Protein AF-W2XRS5-F1 (afdb_monomer)

Solvent-accessible surface area (backbone atoms only — not comparable to full-atom values): 3504 Å² total; per-residue (Å²): 130,78,46,61,75,48,74,51,76,57,97,91,40,59,32,30,31,32,68,83,57,86,44,78,41,48,64,88,82,48,60,68,68,42,55,51,53,44,54,52,53,53,50,53,52,52,54,50,52,50,54,60,48,57,68,68,78,110

InterPro domains:
  IPR016197 Chromo-like domain superfamily [SSF54160] (3-44)

Organism: NCBI:txid1317063

Mean predicted aligned error: 5.02 Å

Structure (mmCIF, N/CA/C/O backbone):
data_AF-W2XRS5-F1
#
_entry.id   AF-W2XRS5-F1
#
loop_
_atom_site.group_PDB
_atom_site.id
_atom_site.type_symbol
_atom_site.label_atom_id
_atom_site.label_alt_id
_atom_site.label_comp_id
_atom_site.label_asym_id
_atom_site.label_entity_id
_atom_site.label_seq_id
_atom_site.pdbx_PDB_ins_code
_atom_site.Cartn_x
_atom_site.Cartn_y
_atom_site.Cartn_z
_atom_site.occupancy
_atom_site.B_iso_or_equiv
_atom_site.auth_seq_id
_atom_site.auth_comp_id
_atom_site.auth_asym_id
_atom_site.auth_atom_id
_atom_site.pdbx_PDB_model_num
ATOM 1 N N . MET A 1 1 ? 1.429 0.522 16.363 1.00 64.44 1 MET A N 1
ATOM 2 C CA . MET A 1 1 ? 1.054 1.270 15.136 1.00 64.44 1 MET A CA 1
ATOM 3 C C . MET A 1 1 ? 0.367 0.289 14.186 1.00 64.44 1 MET A C 1
ATOM 5 O O . MET A 1 1 ? 0.898 -0.802 14.024 1.00 64.44 1 MET A O 1
ATOM 9 N N . ARG A 1 2 ? -0.819 0.596 13.631 1.00 79.31 2 ARG A N 1
ATOM 10 C CA . ARG A 1 2 ? -1.567 -0.333 12.750 1.00 79.31 2 ARG A CA 1
ATOM 11 C C . ARG A 1 2 ? -0.936 -0.386 11.352 1.00 79.31 2 ARG A C 1
ATOM 13 O O . ARG A 1 2 ? -1.385 0.305 10.445 1.00 79.31 2 ARG A O 1
ATOM 20 N N . THR A 1 3 ? 0.121 -1.175 11.187 1.00 89.31 3 THR A N 1
ATOM 21 C CA . THR A 1 3 ? 0.777 -1.356 9.885 1.00 89.31 3 THR A CA 1
ATOM 22 C C . THR A 1 3 ? -0.128 -2.138 8.937 1.00 89.31 3 THR A C 1
ATOM 24 O O . THR A 1 3 ? -0.632 -3.202 9.293 1.00 89.31 3 THR A O 1
ATOM 27 N N . ILE A 1 4 ? -0.301 -1.631 7.717 1.00 94.19 4 ILE A N 1
ATOM 28 C CA . ILE A 1 4 ? -1.050 -2.308 6.651 1.00 94.19 4 ILE A CA 1
ATOM 29 C C . ILE A 1 4 ? -0.109 -3.215 5.855 1.00 94.19 4 ILE A C 1
ATOM 31 O O . ILE A 1 4 ? 0.912 -2.755 5.328 1.00 94.19 4 ILE A O 1
ATOM 35 N N . LEU A 1 5 ? -0.473 -4.486 5.737 1.00 93.44 5 LEU A N 1
ATOM 36 C CA . LEU A 1 5 ? 0.269 -5.501 4.996 1.00 93.44 5 LEU A CA 1
ATOM 37 C C . LEU A 1 5 ? -0.176 -5.557 3.538 1.00 93.44 5 LEU A C 1
ATOM 39 O O . LEU A 1 5 ? 0.656 -5.440 2.639 1.00 93.44 5 LEU A O 1
ATOM 43 N N . ASP A 1 6 ? -1.486 -5.661 3.309 1.00 93.62 6 ASP A N 1
ATOM 44 C CA . ASP A 1 6 ? -2.052 -5.765 1.968 1.00 93.62 6 ASP A CA 1
ATOM 45 C C . ASP A 1 6 ? -3.436 -5.107 1.850 1.00 93.62 6 ASP A C 1
ATOM 47 O O . ASP A 1 6 ? -4.019 -4.668 2.839 1.00 93.62 6 ASP A O 1
ATOM 51 N N . GLY A 1 7 ? -3.956 -4.998 0.629 1.00 93.81 7 GLY A N 1
ATOM 52 C CA . GLY A 1 7 ? -5.234 -4.381 0.316 1.00 93.81 7 GLY A CA 1
ATOM 53 C C . GLY A 1 7 ? -5.879 -5.024 -0.904 1.00 93.81 7 GLY A C 1
ATOM 54 O O . GLY A 1 7 ? -5.253 -5.142 -1.959 1.00 93.81 7 GLY A O 1
ATOM 55 N N . ARG A 1 8 ? -7.159 -5.378 -0.776 1.00 94.69 8 ARG A N 1
ATOM 56 C CA . ARG A 1 8 ? -7.963 -5.991 -1.841 1.00 94.69 8 ARG A CA 1
ATOM 57 C C . ARG A 1 8 ? -9.321 -5.317 -1.968 1.00 94.69 8 ARG A C 1
ATOM 59 O O . ARG A 1 8 ? -9.755 -4.576 -1.085 1.00 94.69 8 ARG A O 1
ATOM 66 N N . ARG A 1 9 ? -10.003 -5.591 -3.076 1.00 95.12 9 ARG A N 1
ATOM 67 C CA . ARG A 1 9 ? -11.365 -5.117 -3.321 1.00 95.12 9 ARG A CA 1
ATOM 68 C C . ARG A 1 9 ? -12.333 -6.286 -3.169 1.00 95.12 9 ARG A C 1
ATOM 70 O O . ARG A 1 9 ? -12.142 -7.315 -3.804 1.00 95.12 9 ARG A O 1
ATOM 77 N N . VAL A 1 10 ? -13.344 -6.131 -2.322 1.00 93.31 10 VAL A N 1
ATOM 78 C CA . VAL A 1 10 ? -14.394 -7.126 -2.064 1.00 93.31 10 VAL A CA 1
ATOM 79 C C . VAL A 1 10 ? -15.733 -6.418 -2.213 1.00 93.31 10 VAL A C 1
ATOM 81 O O . VAL A 1 10 ? -15.962 -5.403 -1.557 1.00 93.31 10 VAL A O 1
ATOM 84 N N . ASN A 1 11 ? -16.602 -6.911 -3.101 1.00 92.31 11 ASN A N 1
ATOM 85 C CA . ASN A 1 11 ? -17.929 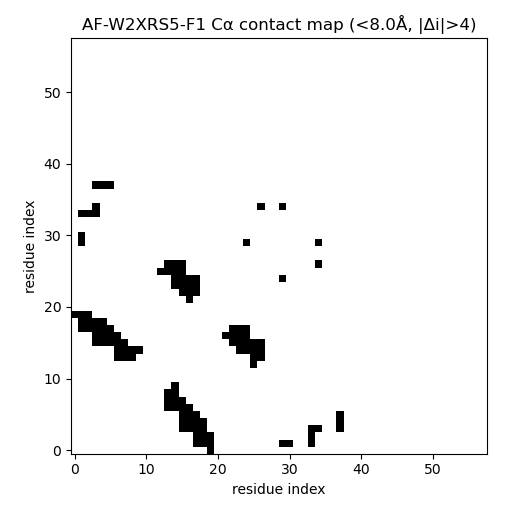-6.330 -3.360 1.00 92.31 11 ASN A CA 1
ATOM 86 C C . ASN A 1 11 ? -17.883 -4.804 -3.592 1.00 92.31 11 ASN A C 1
ATO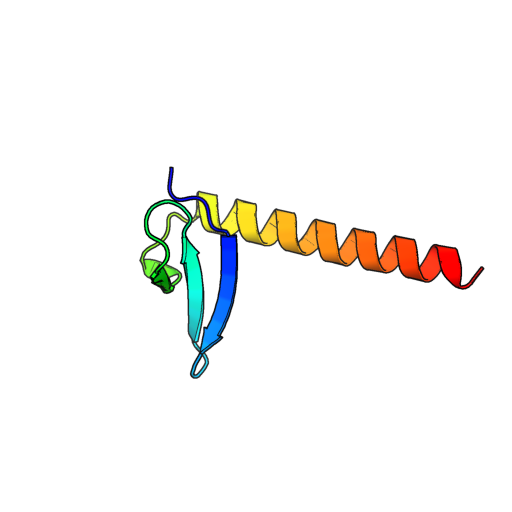M 88 O O . ASN A 1 11 ? -18.631 -4.034 -2.994 1.00 92.3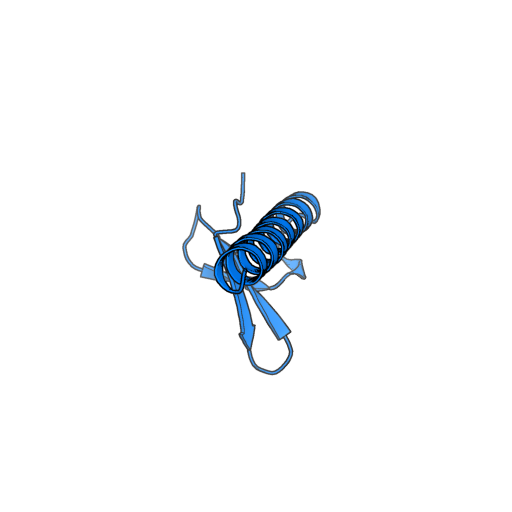1 11 ASN A O 1
ATOM 92 N N . GLY A 1 12 ? -16.915 -4.341 -4.392 1.00 91.38 12 GLY A N 1
ATOM 93 C CA . GLY A 1 12 ? -16.711 -2.921 -4.706 1.00 91.38 12 GLY A CA 1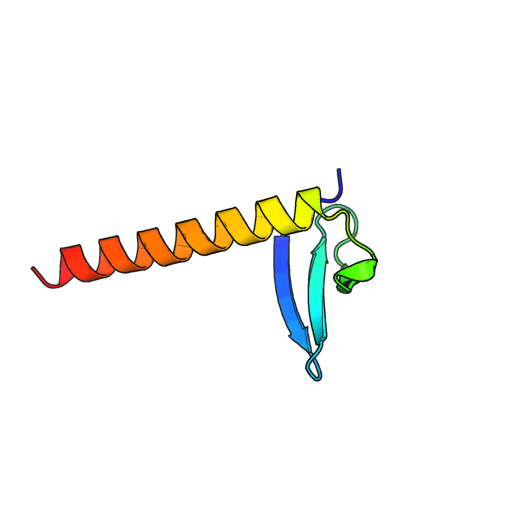
ATOM 94 C C . GLY A 1 12 ? -16.010 -2.093 -3.620 1.00 91.38 12 GLY A C 1
ATOM 95 O O . GLY A 1 12 ? -15.476 -1.027 -3.940 1.00 91.38 12 GLY A O 1
ATOM 96 N N . ARG A 1 13 ? -15.918 -2.593 -2.380 1.00 93.25 13 ARG A N 1
ATOM 97 C CA . ARG A 1 13 ? -15.273 -1.923 -1.240 1.00 93.25 13 ARG A CA 1
ATOM 98 C C . ARG A 1 13 ? -13.810 -2.328 -1.102 1.00 93.25 13 ARG A C 1
ATOM 100 O O . ARG A 1 13 ? -13.442 -3.464 -1.381 1.00 93.25 13 ARG A O 1
ATOM 107 N N . VAL A 1 14 ? -12.968 -1.396 -0.663 1.00 93.69 14 VAL A N 1
ATOM 108 C CA . VAL A 1 14 ? -11.547 -1.665 -0.401 1.00 93.69 14 VAL A CA 1
ATOM 109 C C . VAL A 1 14 ? -11.367 -2.036 1.067 1.00 93.69 14 VAL A C 1
ATOM 111 O O . VAL A 1 14 ? -11.777 -1.281 1.952 1.00 93.69 14 VAL A O 1
ATOM 114 N N . VAL A 1 15 ? -10.736 -3.182 1.302 1.00 95.75 15 VAL A N 1
ATOM 115 C CA . VAL A 1 15 ? -10.372 -3.687 2.629 1.00 95.75 15 VAL A CA 1
ATOM 116 C C . VAL A 1 15 ? -8.867 -3.918 2.701 1.00 95.75 15 VAL A C 1
ATOM 118 O O . VAL A 1 1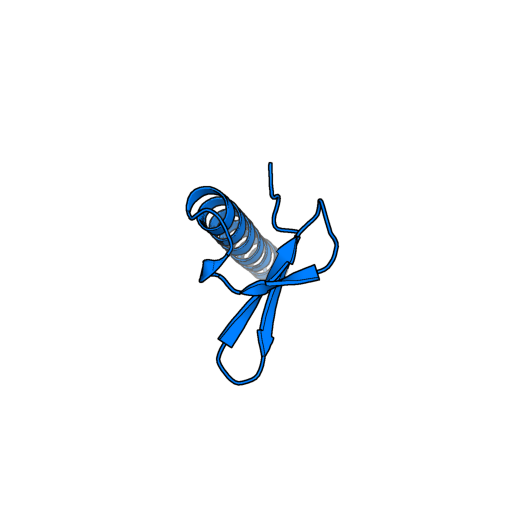5 ? -8.226 -4.200 1.686 1.00 95.75 15 VAL A O 1
ATOM 121 N N . PHE A 1 16 ? -8.307 -3.796 3.898 1.00 95.00 16 PHE A N 1
ATOM 122 C CA . PHE A 1 16 ? -6.877 -3.838 4.166 1.00 95.00 16 PHE A CA 1
ATOM 123 C C . PHE A 1 16 ? -6.561 -4.847 5.262 1.00 95.00 16 PHE A C 1
ATOM 125 O O . PHE A 1 16 ? -7.265 -4.914 6.263 1.00 95.00 16 PHE A O 1
ATOM 132 N N . LEU A 1 17 ? -5.490 -5.607 5.066 1.00 95.06 17 LEU A N 1
ATOM 133 C CA . LEU A 1 17 ? -4.969 -6.541 6.051 1.00 95.06 17 LEU A CA 1
ATOM 134 C C . LEU A 1 17 ? -4.030 -5.796 6.999 1.00 95.06 17 LEU A C 1
ATOM 136 O O . LEU A 1 17 ? -3.072 -5.164 6.538 1.00 95.06 17 LEU A O 1
ATOM 140 N N . THR A 1 18 ? -4.282 -5.868 8.302 1.00 93.38 18 THR A N 1
ATOM 141 C CA . THR A 1 18 ? -3.434 -5.245 9.328 1.00 93.38 18 THR A CA 1
ATOM 142 C C . THR A 1 18 ? -2.466 -6.258 9.952 1.00 93.38 18 THR A C 1
ATOM 144 O O . THR A 1 18 ? -2.681 -7.465 9.914 1.00 93.38 18 THR A O 1
ATOM 147 N N . ALA A 1 19 ? -1.329 -5.768 10.460 1.00 89.50 19 ALA A N 1
ATOM 148 C CA . ALA A 1 19 ? -0.258 -6.613 11.005 1.00 89.50 19 ALA A CA 1
ATOM 149 C C . ALA A 1 19 ? -0.428 -6.975 12.490 1.00 89.50 19 ALA A C 1
ATOM 151 O O . ALA A 1 19 ? 0.153 -7.951 12.946 1.00 89.50 19 ALA A O 1
ATOM 152 N N . TRP A 1 20 ? -1.159 -6.154 13.251 1.00 83.50 20 TRP A N 1
ATOM 153 C CA . TRP A 1 20 ? -1.349 -6.342 14.695 1.00 83.50 20 TRP A CA 1
ATOM 154 C C . TRP A 1 20 ? -2.405 -7.413 14.994 1.00 83.50 20 TRP A C 1
ATOM 156 O O . TRP A 1 20 ? -2.165 -8.311 15.789 1.00 83.50 20 TRP A O 1
ATOM 166 N N . GLU A 1 21 ? -3.537 -7.351 14.296 1.00 85.62 21 GLU A N 1
ATOM 167 C CA . GLU A 1 21 ? -4.549 -8.403 14.248 1.00 85.62 21 GLU A CA 1
ATOM 168 C C . GLU A 1 21 ? -4.753 -8.730 12.769 1.00 85.62 21 GLU A C 1
ATOM 170 O O . GLU A 1 21 ? -5.094 -7.816 12.028 1.00 85.62 21 GLU A O 1
ATOM 175 N N . PRO A 1 22 ? -4.539 -9.968 12.293 1.00 87.00 22 PRO A N 1
ATOM 176 C CA . PRO A 1 22 ? -4.562 -10.295 10.865 1.00 87.00 22 PRO A CA 1
ATOM 177 C C . PRO A 1 22 ? -5.997 -10.357 10.316 1.00 87.00 22 PRO A C 1
ATOM 179 O O . PRO A 1 22 ? -6.470 -11.387 9.837 1.00 87.00 22 PRO A O 1
ATOM 182 N N . THR A 1 23 ? -6.706 -9.235 10.393 1.00 91.75 23 THR A N 1
ATOM 183 C CA . THR A 1 23 ? -8.088 -9.067 9.958 1.00 91.75 23 THR A CA 1
ATOM 184 C C . THR A 1 23 ? -8.162 -8.135 8.754 1.00 91.75 23 THR A C 1
ATOM 186 O O . THR A 1 23 ? -7.275 -7.318 8.498 1.00 91.75 23 THR A O 1
ATOM 189 N N . TRP A 1 24 ? -9.232 -8.291 7.973 1.00 94.00 24 TRP A N 1
ATOM 190 C CA . TRP A 1 24 ? -9.526 -7.420 6.841 1.00 94.00 24 TRP A CA 1
ATOM 191 C C . TRP A 1 24 ? -10.414 -6.270 7.298 1.00 94.00 24 TRP A C 1
ATOM 193 O O . TRP A 1 24 ? -11.628 -6.423 7.423 1.00 94.00 24 TRP A O 1
ATOM 203 N N . GLU A 1 25 ? -9.809 -5.110 7.507 1.00 93.31 25 GLU A N 1
ATOM 204 C CA . GLU A 1 25 ? -10.509 -3.911 7.947 1.00 93.31 25 GLU A CA 1
ATOM 205 C C . GLU A 1 25 ? -10.857 -2.988 6.770 1.00 93.31 25 GLU A C 1
ATOM 207 O O . GLU A 1 25 ? -10.073 -2.838 5.825 1.00 93.31 25 GLU A O 1
ATOM 212 N N . PRO A 1 26 ? -12.023 -2.324 6.792 1.00 94.44 26 PRO A N 1
ATOM 213 C CA . PRO A 1 26 ? -12.336 -1.290 5.819 1.00 94.44 26 PRO A CA 1
ATOM 214 C C . PRO A 1 26 ? -11.433 -0.065 6.010 1.00 94.44 26 PRO A C 1
ATOM 216 O O . PRO A 1 26 ? -10.962 0.231 7.107 1.00 94.44 26 PRO A O 1
ATOM 219 N N . ALA A 1 27 ? -11.252 0.709 4.936 1.00 92.00 27 ALA A N 1
ATOM 220 C CA . ALA A 1 27 ? -10.455 1.941 4.954 1.00 92.00 27 ALA A CA 1
ATOM 221 C C . ALA A 1 27 ? -10.865 2.927 6.066 1.00 92.00 27 ALA A C 1
ATOM 223 O O . ALA A 1 27 ? -10.024 3.648 6.590 1.00 92.00 27 ALA A O 1
ATOM 224 N N . THR A 1 28 ? -12.153 2.958 6.414 1.00 92.00 28 THR A N 1
ATOM 225 C CA . THR A 1 28 ? -12.733 3.845 7.432 1.00 92.00 28 THR A CA 1
ATOM 226 C C . THR A 1 28 ? -12.234 3.557 8.844 1.00 92.00 28 THR A C 1
ATOM 228 O O . THR A 1 28 ? -12.228 4.461 9.670 1.00 92.00 28 THR A O 1
ATOM 231 N N . ASN A 1 29 ? -11.796 2.325 9.121 1.00 91.00 29 ASN A N 1
ATOM 232 C CA . ASN A 1 29 ? -11.328 1.912 10.447 1.00 91.00 29 ASN A CA 1
ATOM 233 C C . ASN A 1 29 ? -9.831 2.175 10.648 1.00 91.00 29 ASN A C 1
ATOM 235 O O . ASN A 1 29 ? -9.291 1.961 11.737 1.00 91.00 29 ASN A O 1
ATOM 239 N N . LEU A 1 30 ? -9.142 2.626 9.596 1.00 90.88 30 LEU A N 1
ATOM 240 C CA . LEU A 1 30 ? -7.698 2.771 9.588 1.00 90.88 30 LEU A CA 1
ATOM 241 C C . LEU A 1 30 ? -7.278 4.241 9.584 1.00 90.88 30 LEU A C 1
ATOM 243 O O . LEU A 1 30 ? -7.879 5.063 8.890 1.00 90.88 30 LEU A O 1
ATOM 247 N N . PRO A 1 31 ? -6.189 4.583 10.294 1.00 92.75 31 PRO A N 1
ATOM 248 C CA . PRO A 1 31 ? -5.626 5.921 10.235 1.00 92.75 31 PRO A CA 1
ATOM 249 C C . PRO A 1 31 ? -5.213 6.286 8.805 1.00 92.75 31 PRO A C 1
ATOM 251 O O . PRO A 1 31 ? -4.522 5.526 8.118 1.00 92.75 31 PRO A O 1
ATOM 254 N N . SER A 1 32 ? -5.551 7.504 8.381 1.00 91.81 32 SER A N 1
ATOM 255 C CA . SER A 1 32 ? -5.202 8.033 7.054 1.00 91.81 32 SER A CA 1
ATOM 256 C C . SER A 1 32 ? -3.693 8.002 6.775 1.00 91.81 32 SER A C 1
ATOM 258 O O . SER A 1 32 ? -3.270 7.738 5.647 1.00 91.81 32 SER A O 1
ATOM 260 N N . ALA A 1 33 ? -2.869 8.205 7.806 1.00 93.62 33 ALA A N 1
ATOM 261 C CA . ALA A 1 33 ? -1.413 8.144 7.715 1.00 93.62 33 ALA A CA 1
ATOM 262 C C . ALA A 1 33 ? -0.902 6.760 7.276 1.00 93.62 33 ALA A C 1
ATOM 264 O O . ALA A 1 33 ? -0.017 6.674 6.422 1.00 93.62 33 ALA A O 1
ATOM 265 N N . GLU A 1 34 ? -1.482 5.682 7.807 1.00 92.31 34 GLU A N 1
ATOM 266 C CA . GLU A 1 34 ? -1.087 4.308 7.477 1.00 92.31 34 GLU A CA 1
ATOM 267 C C . GLU A 1 34 ? -1.542 3.922 6.068 1.00 92.31 34 GLU A C 1
ATOM 269 O O . GLU A 1 34 ? -0.768 3.362 5.285 1.00 92.31 34 GLU A O 1
ATOM 274 N N . LEU A 1 35 ? -2.751 4.343 5.683 1.00 93.19 35 LEU A N 1
ATOM 275 C CA . LEU A 1 35 ? -3.244 4.206 4.310 1.00 93.19 35 LEU A CA 1
ATOM 276 C C . LEU A 1 35 ? -2.330 4.916 3.305 1.00 93.19 35 LEU A C 1
ATOM 278 O O . LEU A 1 35 ? -2.009 4.356 2.252 1.00 93.19 35 LEU A O 1
ATOM 282 N N . ARG A 1 36 ? -1.873 6.133 3.626 1.00 94.81 36 ARG A N 1
ATOM 283 C CA . ARG A 1 36 ? -0.953 6.899 2.775 1.00 94.81 36 ARG A CA 1
ATOM 284 C C . ARG A 1 36 ? 0.381 6.174 2.600 1.00 94.81 36 ARG A C 1
ATOM 286 O O . ARG A 1 36 ? 0.831 6.017 1.465 1.00 94.81 36 AR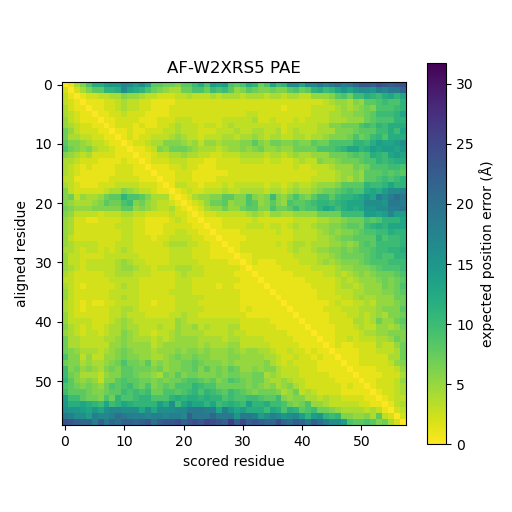G A O 1
ATOM 293 N N . LYS A 1 37 ? 0.971 5.667 3.689 1.00 94.19 37 LYS A N 1
ATOM 294 C CA . LYS A 1 37 ? 2.213 4.874 3.644 1.00 94.19 37 LYS A CA 1
ATOM 295 C C . LYS A 1 37 ? 2.061 3.616 2.790 1.00 94.19 37 LYS A C 1
ATOM 297 O O . LYS A 1 37 ? 2.932 3.325 1.972 1.00 94.19 37 LYS A O 1
ATOM 302 N N . TYR A 1 38 ? 0.966 2.867 2.950 1.00 93.94 38 TYR A N 1
ATOM 303 C CA . TYR A 1 38 ? 0.698 1.675 2.137 1.00 93.94 38 TYR A CA 1
ATOM 304 C C . TYR A 1 38 ? 0.608 2.012 0.644 1.00 93.94 38 TYR A C 1
ATOM 306 O O . TYR A 1 38 ? 1.307 1.409 -0.170 1.00 93.94 38 TYR A O 1
ATOM 314 N N . ARG A 1 39 ? -0.194 3.022 0.278 1.00 93.88 39 ARG A N 1
ATOM 315 C CA . ARG A 1 39 ? -0.362 3.444 -1.123 1.00 93.88 39 ARG A CA 1
ATOM 316 C C . ARG A 1 39 ? 0.953 3.910 -1.745 1.00 93.88 39 ARG A C 1
ATOM 318 O O . ARG A 1 39 ? 1.236 3.561 -2.888 1.00 93.88 39 ARG A O 1
ATOM 325 N N . GLN A 1 40 ? 1.768 4.650 -0.994 1.00 95.12 40 GLN A N 1
ATOM 326 C CA . GLN A 1 40 ? 3.079 5.103 -1.458 1.00 95.12 40 GLN A CA 1
ATOM 327 C C . GLN A 1 40 ? 4.031 3.927 -1.713 1.00 95.12 40 GLN A C 1
ATOM 329 O O . GLN A 1 40 ? 4.663 3.876 -2.766 1.00 95.12 40 GLN A O 1
ATOM 334 N N . ARG A 1 41 ? 4.092 2.948 -0.797 1.00 94.44 41 ARG A N 1
ATOM 335 C CA . ARG A 1 41 ? 4.879 1.718 -0.997 1.00 94.44 41 ARG A CA 1
ATOM 336 C C . ARG A 1 41 ? 4.410 0.936 -2.223 1.00 94.44 41 ARG A C 1
ATOM 338 O O . ARG A 1 41 ? 5.239 0.507 -3.019 1.00 94.44 41 ARG A O 1
ATOM 345 N N . LYS A 1 42 ? 3.093 0.789 -2.403 1.00 92.00 42 LYS A N 1
ATOM 346 C CA . LYS A 1 42 ? 2.511 0.084 -3.553 1.00 92.00 42 LYS A CA 1
ATOM 347 C C . LYS A 1 42 ? 2.873 0.762 -4.875 1.00 92.00 42 LYS A C 1
ATOM 349 O O . LYS A 1 42 ? 3.300 0.074 -5.793 1.00 92.00 42 LYS A O 1
ATOM 354 N N . ARG A 1 43 ? 2.778 2.097 -4.951 1.00 92.94 43 ARG A N 1
ATOM 355 C CA . ARG A 1 43 ? 3.168 2.867 -6.145 1.00 92.94 43 ARG A CA 1
ATOM 356 C C . ARG A 1 43 ? 4.641 2.662 -6.49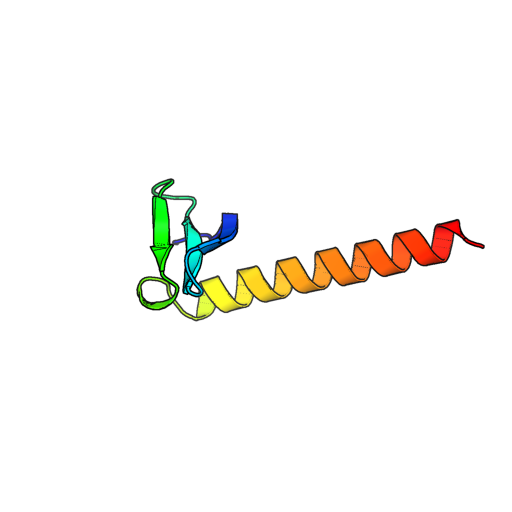6 1.00 92.94 43 ARG A C 1
ATOM 358 O O . ARG A 1 43 ? 4.928 2.314 -7.630 1.00 92.94 43 ARG A O 1
ATOM 365 N N . ARG A 1 44 ? 5.541 2.785 -5.515 1.00 93.81 44 ARG A N 1
ATOM 366 C CA . ARG A 1 44 ? 6.984 2.563 -5.719 1.00 93.81 44 ARG A CA 1
ATOM 367 C C . ARG A 1 44 ? 7.298 1.153 -6.217 1.00 93.81 44 ARG A C 1
ATOM 369 O O . ARG A 1 44 ? 8.190 0.983 -7.033 1.00 93.81 44 ARG A O 1
ATOM 376 N N . LYS A 1 45 ? 6.571 0.137 -5.736 1.00 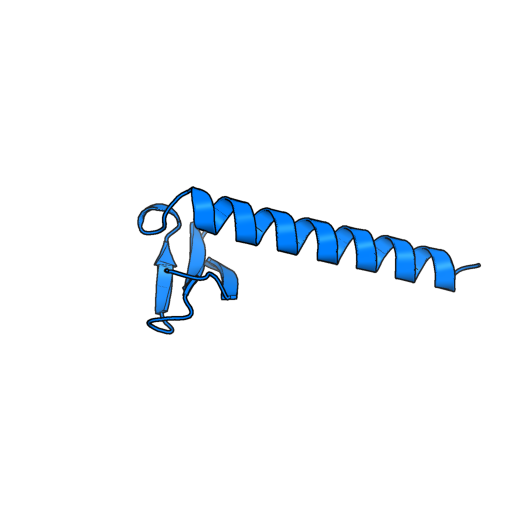91.94 45 LYS A N 1
ATOM 377 C CA . LYS A 1 45 ? 6.747 -1.245 -6.205 1.00 91.94 45 LYS A CA 1
ATOM 378 C C . LYS A 1 45 ? 6.326 -1.407 -7.668 1.00 91.94 45 LYS A C 1
ATOM 380 O O . LYS A 1 45 ? 7.013 -2.097 -8.405 1.00 91.94 45 LYS A O 1
ATOM 385 N N . VAL A 1 46 ? 5.223 -0.773 -8.073 1.00 90.00 46 VAL A N 1
ATOM 386 C CA . VAL A 1 46 ? 4.750 -0.787 -9.468 1.00 90.00 46 VAL A CA 1
ATOM 387 C C . VAL A 1 46 ? 5.719 -0.040 -10.381 1.00 90.00 46 VAL A C 1
ATOM 389 O O . VAL A 1 46 ? 6.110 -0.577 -11.405 1.00 90.00 46 VAL A O 1
ATOM 392 N N . GLU A 1 47 ? 6.149 1.156 -9.984 1.00 89.81 47 GLU A N 1
ATOM 393 C CA . GLU A 1 47 ? 7.129 1.960 -10.724 1.00 89.81 47 GLU A CA 1
ATOM 394 C C . GLU A 1 47 ? 8.450 1.209 -10.909 1.00 89.81 47 GLU A C 1
ATOM 396 O O . GLU A 1 47 ? 8.952 1.092 -12.019 1.00 89.81 47 GLU A O 1
ATOM 401 N N . ARG A 1 48 ? 8.967 0.601 -9.836 1.00 91.44 48 ARG A N 1
ATOM 402 C CA . ARG A 1 48 ? 10.173 -0.224 -9.911 1.00 91.44 48 ARG A CA 1
ATOM 403 C C . ARG A 1 48 ? 9.997 -1.436 -10.827 1.00 91.44 48 ARG A C 1
ATOM 405 O O . ARG A 1 48 ? 10.904 -1.740 -11.587 1.00 91.44 48 ARG A O 1
ATOM 412 N N . ALA A 1 49 ? 8.852 -2.115 -10.759 1.00 91.06 49 ALA A N 1
ATOM 413 C CA . ALA A 1 49 ? 8.569 -3.258 -11.624 1.00 91.06 49 ALA A CA 1
ATOM 414 C C . ALA A 1 49 ? 8.476 -2.857 -13.104 1.00 91.06 49 ALA A C 1
ATOM 416 O O . ALA A 1 49 ? 8.891 -3.631 -13.955 1.00 91.06 49 ALA A O 1
ATOM 417 N N . TYR A 1 50 ? 7.963 -1.659 -13.398 1.00 88.88 50 TYR A N 1
ATOM 418 C CA . TYR A 1 50 ? 7.956 -1.106 -14.751 1.00 88.88 50 TYR A CA 1
ATOM 419 C C . TYR A 1 50 ? 9.384 -0.845 -15.251 1.00 88.88 50 TYR A C 1
ATOM 421 O O . TYR A 1 50 ? 9.753 -1.365 -16.295 1.00 88.88 50 TYR A O 1
ATOM 429 N N . ILE A 1 51 ? 10.209 -0.137 -14.469 1.00 90.12 51 ILE A N 1
ATOM 430 C CA . ILE A 1 51 ? 11.609 0.161 -14.826 1.00 90.12 51 ILE A CA 1
ATOM 431 C C . ILE A 1 51 ? 12.415 -1.129 -15.043 1.00 90.12 51 ILE A C 1
ATOM 433 O O . ILE A 1 51 ? 13.162 -1.244 -16.006 1.00 90.12 51 ILE A O 1
ATOM 437 N N . GLU A 1 52 ? 12.263 -2.123 -14.161 1.00 89.81 52 GLU A N 1
ATOM 438 C CA . GLU A 1 52 ? 12.950 -3.416 -14.294 1.00 89.81 52 GLU A CA 1
ATOM 439 C C . GLU A 1 52 ? 12.456 -4.246 -15.492 1.00 89.81 52 GLU A C 1
ATOM 441 O O . GLU A 1 52 ? 13.192 -5.113 -15.959 1.00 89.81 52 GLU A O 1
ATOM 446 N N . ALA A 1 53 ? 11.221 -4.035 -15.957 1.00 90.50 53 ALA A N 1
ATOM 447 C CA . ALA A 1 53 ? 10.700 -4.679 -17.161 1.00 90.50 53 ALA A CA 1
ATOM 448 C C . ALA A 1 53 ? 11.231 -3.991 -18.425 1.00 90.50 53 ALA A C 1
ATOM 450 O O . ALA A 1 53 ? 11.742 -4.677 -19.300 1.00 90.50 53 ALA A O 1
ATOM 451 N N . GLU A 1 54 ? 11.189 -2.657 -18.474 1.00 88.38 54 GLU A N 1
ATOM 452 C CA . GLU A 1 54 ? 11.738 -1.852 -19.573 1.00 88.38 54 GLU A CA 1
ATOM 453 C C . GLU A 1 54 ? 13.236 -2.132 -19.773 1.00 88.38 54 GLU A C 1
ATOM 455 O O . GLU A 1 54 ? 13.662 -2.445 -20.877 1.00 88.38 54 GLU A O 1
ATOM 460 N N . ALA A 1 55 ? 14.017 -2.180 -18.688 1.00 86.81 55 ALA A N 1
ATOM 461 C CA . ALA A 1 55 ? 15.450 -2.485 -18.733 1.00 86.81 55 ALA A CA 1
ATOM 462 C C . ALA A 1 55 ? 15.800 -3.931 -19.150 1.00 86.81 55 ALA A C 1
ATOM 464 O O . ALA A 1 55 ? 16.976 -4.242 -19.309 1.00 86.81 55 ALA A O 1
ATOM 465 N N . LYS A 1 56 ? 14.822 -4.843 -19.247 1.00 82.25 56 LYS A N 1
ATOM 466 C CA . LYS A 1 56 ? 15.025 -6.220 -19.738 1.00 82.25 56 LYS A CA 1
ATOM 467 C C . LYS A 1 56 ? 14.651 -6.397 -21.207 1.00 82.25 56 LYS A C 1
ATOM 469 O O . LYS A 1 56 ? 14.982 -7.438 -21.768 1.00 82.25 56 LYS A O 1
ATOM 474 N N . GLU A 1 57 ? 13.906 -5.455 -21.779 1.00 73.44 57 GLU A N 1
ATOM 475 C CA . GLU A 1 57 ? 13.535 -5.479 -23.197 1.00 73.44 57 GLU A CA 1
ATOM 476 C C . GLU A 1 57 ? 14.587 -4.798 -24.095 1.00 73.44 57 GLU A C 1
ATOM 478 O O . GLU A 1 57 ? 14.468 -4.872 -25.318 1.00 73.44 57 GLU A O 1
ATOM 483 N N . GLU A 1 58 ? 15.627 -4.201 -23.499 1.00 54.12 58 GLU A N 1
ATOM 484 C CA . GLU A 1 58 ? 16.802 -3.590 -24.149 1.00 54.12 58 GLU A CA 1
ATOM 485 C C . GLU A 1 58 ? 18.032 -4.517 -24.090 1.00 54.12 58 GLU A C 1
ATOM 487 O O . GLU A 1 58 ? 18.749 -4.613 -25.114 1.00 54.12 58 GLU A O 1
#

pLDDT: mean 90.23, std 7.15, range [54.12, 95.75]

Radius of gyration: 14.16 Å; Cα contacts (8 Å, |Δi|>4): 59; chains: 1; bounding box: 35×18×39 Å

Foldseek 3Di:
DFAWDDWDADPNFIWTQTDVDRDTHGPVVDDPVNVVVVVVVVVVVVVVVVVVVVVVVD

Nearest PDB 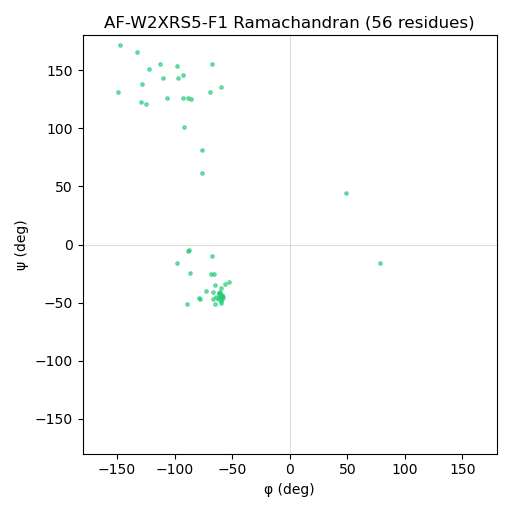structures (foldseek):
  8qns-assembly2_D  TM=7.078E-01  e=2.591E+00  Mus musculus
  4lmq-assembly1_D  TM=6.151E-01  e=9.737E+00  Homo sapiens

Secondary structure (DSSP, 8-state):
---EEEEEEETTEEEEEESSS--EEEGGGS-HHHHHHHHHHHHHHHHHHHHHHHTT--

Sequence (58 aa):
MRTILDGRRVNGRVVFLTAWEPTWEPATNLPSAELRKYRQRKRRKVERAYIEAEAKEE